Protein AF-A0A1Y1YKI0-F1 (afdb_monomer)

Secondary structure (DSSP, 8-state):
----------------EEEE---SS-EEEES-TTT--EEEEE-TT-EEEEEEE-----TTS---EEEETTTTEEEEGGGGT-EEETTEEE-

Structure (mmCIF, N/CA/C/O backbone):
data_AF-A0A1Y1YKI0-F1
#
_entry.id   AF-A0A1Y1YKI0-F1
#
loop_
_atom_site.group_PDB
_atom_site.id
_atom_site.type_symbol
_atom_site.label_atom_id
_atom_site.label_alt_id
_atom_site.label_comp_id
_atom_site.label_asym_id
_atom_site.label_entity_id
_atom_site.label_seq_id
_atom_site.pdbx_PDB_ins_code
_atom_site.Cartn_x
_atom_site.Cartn_y
_atom_site.Cartn_z
_atom_site.occupancy
_atom_site.B_iso_or_equiv
_atom_site.auth_seq_id
_atom_site.auth_comp_id
_atom_site.auth_asym_id
_atom_site.auth_atom_id
_atom_site.pdbx_PDB_model_num
ATOM 1 N N . MET A 1 1 ? 31.456 29.216 -26.343 1.00 39.06 1 MET A N 1
ATOM 2 C CA . MET A 1 1 ? 30.015 28.921 -26.490 1.00 39.06 1 MET A CA 1
ATOM 3 C C . MET A 1 1 ? 29.731 27.643 -25.707 1.00 39.06 1 MET A C 1
ATOM 5 O O . MET A 1 1 ? 30.115 26.575 -26.157 1.00 39.06 1 MET A O 1
ATOM 9 N N . ARG A 1 2 ? 29.244 27.749 -24.463 1.00 44.34 2 ARG A N 1
ATOM 10 C CA . ARG A 1 2 ? 29.005 26.585 -23.589 1.00 44.34 2 ARG A CA 1
ATOM 11 C C . ARG A 1 2 ? 27.551 26.151 -23.766 1.00 44.34 2 ARG A C 1
ATOM 13 O O . ARG A 1 2 ? 26.658 26.834 -23.278 1.00 44.34 2 ARG A O 1
ATOM 20 N N . LEU A 1 3 ? 27.330 25.067 -24.508 1.00 44.44 3 LEU A N 1
ATOM 21 C CA . LEU A 1 3 ? 26.025 24.413 -24.587 1.00 44.44 3 LEU A CA 1
ATOM 22 C C . LEU A 1 3 ? 25.767 23.717 -23.245 1.00 44.44 3 LEU A C 1
ATOM 24 O O . LEU A 1 3 ? 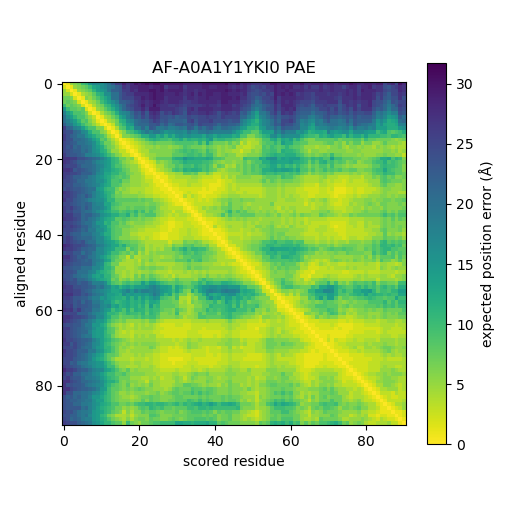26.379 22.695 -22.943 1.00 44.44 3 LEU A O 1
ATOM 28 N N . PHE A 1 4 ? 24.884 24.285 -22.429 1.00 46.53 4 PHE A N 1
ATOM 29 C CA . PHE A 1 4 ? 24.293 23.574 -21.301 1.00 46.53 4 PHE A CA 1
ATOM 30 C C . PHE A 1 4 ? 23.176 22.690 -21.854 1.00 46.53 4 PHE A C 1
ATOM 32 O O . PHE A 1 4 ? 22.094 23.174 -22.180 1.00 46.53 4 PHE A O 1
ATOM 39 N N . ILE A 1 5 ? 23.454 21.396 -22.002 1.00 53.94 5 ILE A N 1
ATOM 40 C CA . ILE A 1 5 ? 22.417 20.397 -22.249 1.00 53.94 5 ILE A CA 1
ATOM 41 C C . ILE A 1 5 ? 21.646 20.273 -20.936 1.00 53.94 5 ILE A C 1
ATOM 43 O O . ILE A 1 5 ? 22.140 19.701 -19.965 1.00 53.94 5 ILE A O 1
ATOM 47 N N . ALA A 1 6 ? 20.460 20.876 -20.888 1.00 51.44 6 ALA A N 1
ATOM 48 C CA . ALA A 1 6 ? 19.501 20.631 -19.827 1.00 51.44 6 ALA A CA 1
ATOM 49 C C . ALA A 1 6 ? 19.114 19.148 -19.900 1.00 51.44 6 ALA A C 1
ATOM 51 O O . ALA A 1 6 ? 18.357 18.734 -20.776 1.00 51.44 6 ALA A O 1
ATOM 52 N N . LEU A 1 7 ? 19.693 18.341 -19.010 1.00 54.28 7 LEU A N 1
ATOM 53 C CA . LEU A 1 7 ? 19.213 16.999 -18.710 1.00 54.28 7 LEU A CA 1
ATOM 54 C C . LEU A 1 7 ? 17.777 17.153 -18.204 1.00 54.28 7 LEU A C 1
ATOM 56 O O . LEU A 1 7 ? 17.549 17.462 -17.037 1.00 54.28 7 LEU A O 1
ATOM 60 N N . LEU A 1 8 ? 16.815 17.006 -19.115 1.00 48.06 8 LEU A N 1
ATOM 61 C CA . LEU A 1 8 ? 15.414 16.779 -18.793 1.00 48.06 8 LEU A CA 1
ATOM 62 C C . LEU A 1 8 ? 15.376 15.526 -17.919 1.00 48.06 8 LEU A C 1
ATOM 64 O O . LEU A 1 8 ? 15.500 14.405 -18.412 1.00 48.06 8 LEU A O 1
ATOM 68 N N . SER A 1 9 ? 15.275 15.725 -16.609 1.00 46.50 9 SER A N 1
ATOM 69 C CA . SER A 1 9 ? 14.995 14.675 -15.646 1.00 46.50 9 SER A CA 1
ATOM 70 C C . SER A 1 9 ? 13.606 14.133 -15.956 1.00 46.50 9 SER A C 1
ATOM 72 O O . SER A 1 9 ? 1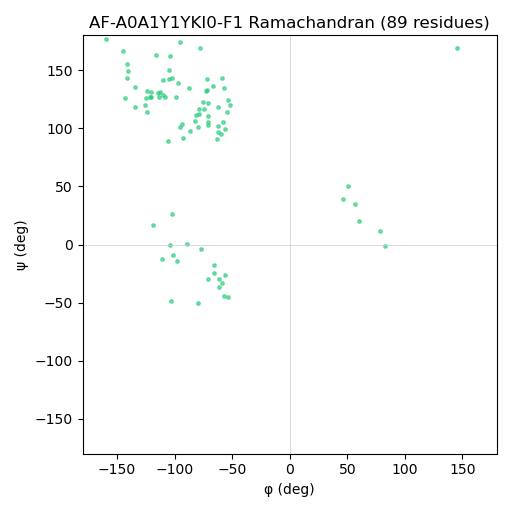2.596 14.652 -15.486 1.00 46.50 9 SER A O 1
ATOM 74 N N . VAL A 1 10 ? 13.553 13.105 -16.806 1.00 51.41 10 VAL A N 1
ATOM 75 C CA . VAL A 1 10 ? 12.354 12.294 -17.000 1.00 51.41 10 VAL A CA 1
ATOM 76 C C . VAL A 1 10 ? 11.971 11.799 -15.604 1.00 51.41 10 VAL A C 1
ATOM 78 O O . VAL A 1 10 ? 12.775 11.089 -14.991 1.00 51.41 10 VAL A O 1
ATOM 81 N N . PRO A 1 11 ? 10.823 12.218 -15.037 1.00 48.19 11 PRO A N 1
ATOM 82 C CA . PRO A 1 11 ? 10.389 11.666 -13.765 1.00 48.19 11 PRO A CA 1
ATOM 83 C C . PRO A 1 11 ? 10.293 10.151 -13.958 1.00 48.19 11 PRO A C 1
ATOM 85 O O . PRO A 1 11 ? 9.794 9.728 -15.007 1.00 48.19 11 PRO A O 1
ATOM 88 N N . PRO A 1 12 ? 10.805 9.333 -13.020 1.00 51.06 12 PRO A N 1
ATOM 89 C CA . PRO A 1 12 ? 10.734 7.888 -13.161 1.00 51.06 12 PRO A CA 1
ATOM 90 C C . PRO A 1 12 ? 9.277 7.533 -13.441 1.00 51.06 12 PRO A C 1
ATOM 92 O O . PRO A 1 12 ? 8.383 7.910 -12.678 1.00 51.06 12 PRO A O 1
ATOM 95 N N . LEU A 1 13 ? 9.026 6.901 -14.593 1.00 53.62 13 LEU A N 1
ATOM 96 C CA . LEU A 1 13 ? 7.717 6.343 -14.892 1.00 53.62 13 LEU A CA 1
ATOM 97 C C . LEU A 1 13 ? 7.433 5.362 -13.760 1.00 53.62 13 LEU A C 1
ATOM 99 O O . LEU A 1 13 ? 8.049 4.301 -13.701 1.00 53.62 13 LEU A O 1
ATOM 103 N N . ILE A 1 14 ? 6.541 5.739 -12.845 1.00 61.09 14 ILE A N 1
ATOM 104 C CA . ILE A 1 14 ? 6.051 4.851 -11.798 1.00 61.09 14 ILE A CA 1
ATOM 105 C C . ILE A 1 14 ? 5.349 3.706 -12.526 1.00 61.09 14 ILE A C 1
ATOM 107 O O . ILE A 1 14 ? 4.217 3.851 -13.000 1.00 61.09 14 ILE A O 1
ATOM 111 N N . SER A 1 15 ? 6.073 2.605 -12.705 1.00 66.75 15 SER A N 1
ATOM 112 C CA . SER A 1 15 ? 5.621 1.473 -13.496 1.00 66.75 15 SER A CA 1
ATOM 113 C C . SER A 1 15 ? 4.651 0.667 -12.649 1.00 66.75 15 SER A C 1
ATOM 115 O O . SER A 1 15 ? 4.999 0.167 -11.579 1.00 66.75 15 SER A O 1
ATOM 117 N N . ALA A 1 16 ? 3.404 0.590 -13.105 1.00 66.88 16 ALA A N 1
ATOM 118 C CA . ALA A 1 16 ? 2.409 -0.262 -12.480 1.00 66.88 16 ALA A CA 1
ATOM 119 C C . ALA A 1 16 ? 2.698 -1.715 -12.869 1.00 66.88 16 ALA A C 1
ATOM 121 O O . ALA A 1 16 ? 2.746 -2.028 -14.060 1.00 66.88 16 ALA A O 1
ATOM 122 N N . LYS A 1 17 ? 2.893 -2.590 -11.881 1.00 71.94 17 LYS A N 1
ATOM 123 C CA . LYS A 1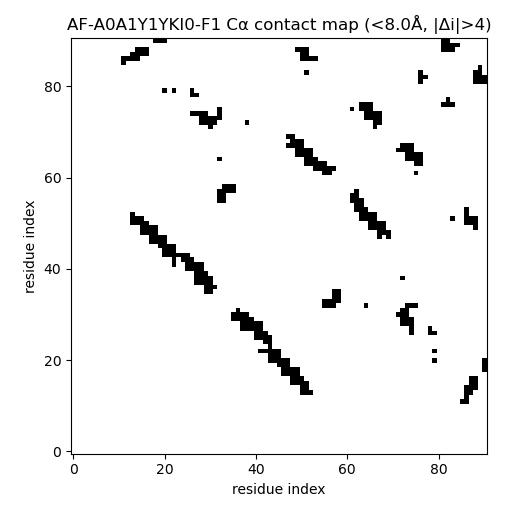 17 ? 3.101 -4.026 -12.101 1.00 71.94 17 LYS A CA 1
ATOM 124 C C . LYS A 1 17 ? 1.897 -4.775 -11.545 1.00 71.94 17 LYS A C 1
ATOM 126 O O . LYS A 1 17 ? 1.477 -4.532 -10.414 1.00 71.94 17 LYS A O 1
ATOM 131 N N . LEU A 1 18 ? 1.340 -5.686 -12.342 1.00 74.94 18 LEU A N 1
ATOM 132 C CA . LEU A 1 18 ? 0.354 -6.634 -11.838 1.00 74.94 18 LEU A CA 1
ATOM 133 C C . LEU A 1 18 ? 1.094 -7.678 -11.003 1.00 74.94 18 LEU A C 1
ATOM 135 O O . LEU A 1 18 ? 1.926 -8.415 -11.533 1.00 74.94 18 LEU A O 1
ATOM 139 N N . CYS A 1 19 ? 0.789 -7.729 -9.713 1.00 72.50 19 CYS A N 1
ATOM 140 C CA . CYS A 1 19 ? 1.343 -8.713 -8.800 1.00 72.50 19 CYS A CA 1
ATOM 141 C C . CYS A 1 19 ? 0.226 -9.639 -8.327 1.00 72.50 19 CYS A C 1
ATOM 143 O O . CYS A 1 19 ? -0.817 -9.189 -7.844 1.00 72.50 19 CYS A O 1
ATOM 145 N N . SER A 1 20 ? 0.448 -10.944 -8.488 1.00 70.06 20 SER A N 1
ATOM 146 C CA . SER A 1 20 ? -0.338 -11.948 -7.773 1.00 70.06 20 SER A CA 1
ATOM 147 C C . SER A 1 20 ? 0.268 -12.061 -6.389 1.00 70.06 20 SER A C 1
ATOM 149 O O . SER A 1 20 ? 1.420 -12.467 -6.256 1.00 70.06 20 SER A O 1
ATOM 151 N N . LEU A 1 21 ? -0.475 -11.609 -5.387 1.00 68.94 21 LEU A N 1
ATOM 152 C CA . LEU A 1 21 ? -0.019 -11.609 -4.010 1.00 68.94 21 LEU A CA 1
ATOM 153 C C . LEU A 1 21 ? -0.809 -12.640 -3.245 1.00 68.94 21 LEU A C 1
ATOM 155 O O . LEU A 1 21 ? -2.035 -12.613 -3.266 1.00 68.94 21 LEU A O 1
ATOM 159 N N . ASP A 1 22 ? -0.080 -13.504 -2.556 1.00 66.75 22 ASP A N 1
ATOM 160 C CA . ASP A 1 22 ? -0.648 -14.286 -1.480 1.00 66.75 22 ASP A CA 1
ATOM 161 C C . ASP A 1 22 ? -0.637 -13.382 -0.247 1.00 66.75 22 ASP A C 1
ATOM 163 O O . ASP A 1 22 ? 0.426 -13.028 0.270 1.00 66.75 22 ASP A O 1
ATOM 167 N N . ILE A 1 23 ? -1.810 -12.883 0.144 1.00 71.94 23 ILE A N 1
ATOM 168 C CA . ILE A 1 23 ? -1.958 -12.005 1.305 1.00 71.94 23 ILE A CA 1
ATOM 169 C C . ILE A 1 23 ? -2.293 -12.897 2.512 1.00 71.94 23 ILE A C 1
ATOM 171 O O . ILE A 1 23 ? -3.467 -13.142 2.793 1.00 71.94 23 ILE A O 1
ATOM 175 N N . PRO A 1 24 ? -1.300 -13.378 3.292 1.00 66.62 24 PRO A N 1
ATOM 176 C CA . PRO A 1 24 ? -1.537 -14.411 4.306 1.00 66.62 24 PRO A CA 1
ATOM 177 C C . PRO A 1 24 ? -2.438 -13.924 5.445 1.00 66.62 24 PRO A C 1
ATOM 179 O O . PRO A 1 24 ? -2.960 -14.714 6.230 1.00 66.62 24 PRO A O 1
ATOM 182 N N . ARG A 1 25 ? -2.578 -12.601 5.582 1.00 77.38 25 ARG A N 1
ATOM 183 C CA . ARG A 1 25 ? -3.413 -11.941 6.581 1.00 77.38 25 ARG A CA 1
ATOM 184 C C . ARG A 1 25 ? -4.083 -10.719 5.975 1.00 77.38 25 ARG A C 1
ATOM 186 O O . ARG A 1 25 ? -3.414 -10.022 5.219 1.00 77.38 25 ARG A O 1
ATOM 193 N N . PRO A 1 26 ? -5.336 -10.413 6.346 1.00 83.06 26 PRO A N 1
ATOM 194 C CA . PRO A 1 26 ? -6.051 -9.268 5.804 1.00 83.06 26 PRO A CA 1
ATOM 195 C C . PRO A 1 26 ? -5.255 -7.965 5.959 1.00 83.06 26 PRO A C 1
ATOM 197 O O . PRO A 1 26 ? -4.878 -7.612 7.077 1.00 83.06 26 PRO A O 1
ATOM 200 N N . GLN A 1 27 ? -5.010 -7.253 4.855 1.00 86.00 27 GLN A N 1
ATOM 201 C CA . GLN A 1 27 ? -4.197 -6.030 4.875 1.00 86.00 27 GLN A CA 1
ATOM 202 C C . GLN A 1 27 ? -5.042 -4.763 4.763 1.00 86.00 27 GLN A C 1
ATOM 204 O O . GLN A 1 27 ? -6.033 -4.750 4.022 1.00 86.00 27 GLN A O 1
ATOM 209 N N . PRO A 1 28 ? -4.669 -3.687 5.478 1.00 87.06 28 PRO A N 1
ATOM 210 C CA . PRO A 1 28 ? -5.352 -2.409 5.367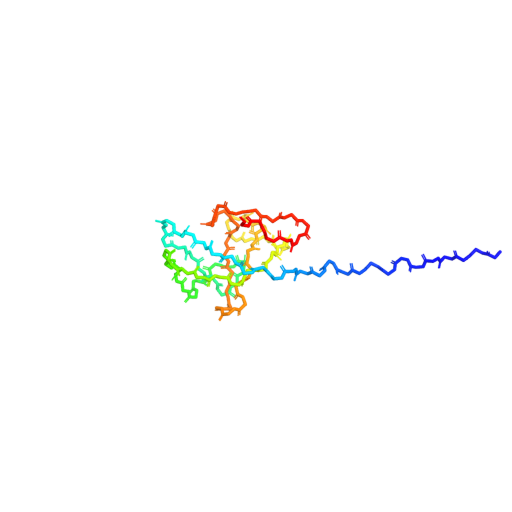 1.00 87.06 28 PRO A CA 1
ATOM 211 C C . PRO A 1 28 ? -5.130 -1.802 3.980 1.00 87.06 28 PRO A C 1
ATOM 213 O O . PRO A 1 28 ? -4.017 -1.813 3.457 1.00 87.06 28 PRO A O 1
ATOM 216 N N . CYS A 1 29 ? -6.196 -1.264 3.393 1.00 88.88 29 CYS A N 1
ATOM 217 C CA . CYS A 1 29 ? -6.103 -0.391 2.236 1.00 88.88 29 CYS A CA 1
ATOM 218 C C . CYS A 1 29 ? -6.790 0.927 2.566 1.00 88.88 29 CYS A C 1
ATOM 220 O O . CYS A 1 29 ? -8.008 0.962 2.763 1.00 88.88 29 CYS A O 1
ATOM 222 N N . ASP A 1 30 ? -6.008 1.994 2.621 1.00 91.06 30 ASP A N 1
ATOM 223 C CA . ASP A 1 30 ? -6.384 3.282 3.192 1.00 91.06 30 ASP A CA 1
ATOM 224 C C . ASP A 1 30 ? -6.677 4.318 2.098 1.00 91.06 30 ASP A C 1
ATOM 226 O O . ASP A 1 30 ? -6.143 4.260 0.993 1.00 91.06 30 ASP A O 1
ATOM 230 N N . ILE A 1 31 ? -7.568 5.267 2.367 1.00 89.75 31 ILE A N 1
ATOM 231 C CA . ILE A 1 31 ? -7.966 6.322 1.426 1.00 89.75 31 ILE A CA 1
ATOM 232 C C . ILE A 1 31 ? -6.764 7.194 1.058 1.00 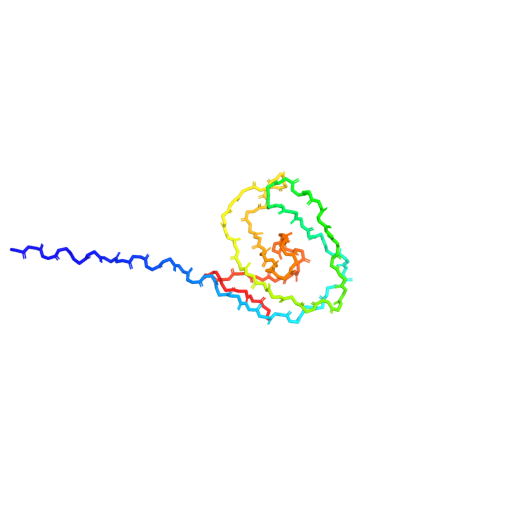89.75 31 ILE A C 1
ATOM 234 O O . ILE A 1 31 ? -6.623 7.584 -0.104 1.00 89.75 31 ILE A O 1
ATOM 238 N N . ASP A 1 32 ? -5.877 7.444 2.018 1.00 86.94 32 ASP A N 1
ATOM 239 C CA . ASP A 1 32 ? -4.666 8.229 1.841 1.00 86.94 32 ASP A CA 1
ATOM 240 C C . ASP A 1 32 ? -3.478 7.649 2.628 1.00 86.94 32 ASP A C 1
ATOM 242 O O . ASP A 1 32 ? -3.644 6.961 3.636 1.00 86.94 32 ASP A O 1
ATOM 246 N N . GLN A 1 33 ? -2.265 7.945 2.155 1.00 81.12 33 GLN A N 1
ATOM 247 C CA . GLN A 1 33 ? -1.010 7.457 2.739 1.00 81.12 33 GLN A CA 1
ATOM 248 C C . GLN A 1 33 ? -0.574 8.193 4.020 1.00 81.12 33 GLN A C 1
ATOM 250 O O . GLN A 1 33 ? 0.462 7.852 4.587 1.00 81.12 33 GLN A O 1
ATOM 255 N N . TRP A 1 34 ? -1.288 9.236 4.459 1.00 82.88 34 TRP A N 1
ATOM 256 C CA . TRP A 1 34 ? -0.886 10.078 5.591 1.00 82.88 34 TRP A CA 1
ATOM 257 C C . TRP A 1 34 ? -1.677 9.766 6.862 1.00 82.88 34 TRP A C 1
ATOM 259 O O . TRP A 1 34 ? -1.066 9.570 7.914 1.00 82.88 34 TRP A O 1
ATOM 269 N N . HIS A 1 35 ? -3.004 9.683 6.765 1.00 82.31 35 HIS A N 1
ATOM 270 C CA . HIS A 1 35 ? -3.927 9.589 7.900 1.00 82.31 35 HIS A CA 1
ATOM 271 C C . HIS A 1 35 ? -4.439 8.170 8.169 1.00 82.31 35 HIS A C 1
ATOM 273 O O . HIS A 1 35 ? -5.055 7.953 9.210 1.00 82.31 35 HIS A O 1
ATOM 279 N N . GLN A 1 36 ? -4.162 7.208 7.277 1.00 79.62 36 GLN A N 1
ATOM 280 C CA . GLN A 1 36 ? -4.547 5.795 7.433 1.00 79.62 36 GLN A CA 1
ATOM 281 C C . GLN A 1 36 ? -6.057 5.584 7.635 1.00 79.62 36 GLN A C 1
ATOM 283 O O . GLN A 1 36 ? -6.500 4.696 8.368 1.00 79.62 36 GLN A O 1
ATOM 288 N N . GLU A 1 37 ? -6.879 6.406 6.980 1.00 88.25 37 GLU A N 1
ATOM 289 C CA . GLU A 1 37 ? -8.323 6.204 6.981 1.00 88.25 37 GLU A CA 1
ATOM 290 C C . GLU A 1 37 ? -8.666 4.973 6.133 1.00 88.25 37 GLU A C 1
ATOM 292 O O . GLU A 1 37 ? -8.514 4.983 4.913 1.00 88.25 37 GLU A O 1
ATOM 297 N N . ARG A 1 38 ? -9.124 3.889 6.764 1.00 89.56 38 ARG A N 1
ATOM 298 C CA . ARG A 1 38 ? -9.373 2.609 6.085 1.00 89.56 38 ARG A CA 1
ATOM 299 C C . ARG A 1 38 ? -10.458 2.749 5.010 1.00 89.56 38 ARG A C 1
ATOM 301 O O . ARG A 1 38 ? -11.624 2.961 5.328 1.00 89.56 38 ARG A O 1
ATOM 308 N N . ARG A 1 39 ? -10.114 2.498 3.742 1.00 89.94 39 ARG A N 1
ATOM 309 C CA . ARG A 1 39 ? -11.096 2.315 2.657 1.00 89.94 39 ARG A CA 1
ATOM 310 C C . ARG A 1 39 ? -11.679 0.908 2.677 1.00 89.94 39 ARG A C 1
ATOM 312 O O . ARG A 1 39 ? -12.884 0.719 2.544 1.00 89.94 39 ARG A O 1
ATOM 319 N N . THR A 1 40 ? -10.811 -0.097 2.736 1.00 89.50 40 THR A N 1
ATOM 320 C CA . THR A 1 40 ? -11.201 -1.509 2.685 1.00 89.50 40 THR A CA 1
ATOM 321 C C . THR A 1 40 ? -10.101 -2.397 3.261 1.00 89.50 40 THR A C 1
ATOM 323 O O . THR A 1 40 ? -9.037 -1.918 3.648 1.00 89.50 40 THR A O 1
ATOM 326 N N . THR A 1 41 ? -10.361 -3.699 3.330 1.00 89.06 41 THR A 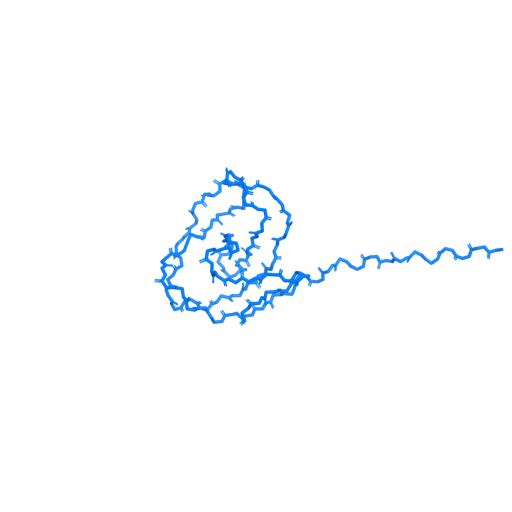N 1
ATOM 327 C CA . THR A 1 41 ? -9.374 -4.701 3.729 1.00 89.06 41 THR A CA 1
ATOM 328 C C . THR A 1 41 ? -9.196 -5.696 2.587 1.00 89.06 41 THR A C 1
ATOM 330 O O . THR A 1 41 ? -10.177 -6.175 2.020 1.00 89.06 41 THR A O 1
ATOM 333 N N . LEU A 1 42 ? -7.947 -5.970 2.220 1.00 86.25 42 LEU A N 1
ATOM 334 C CA . LEU A 1 42 ? -7.601 -6.894 1.141 1.00 86.25 42 LEU A CA 1
ATOM 335 C C . LEU A 1 42 ? -7.507 -8.315 1.693 1.00 86.25 42 LEU A C 1
ATOM 337 O O . LEU A 1 42 ? -6.928 -8.518 2.759 1.00 86.25 42 LEU A O 1
ATOM 341 N N . GLY A 1 43 ? -8.095 -9.272 0.977 1.00 81.81 43 GLY A N 1
ATOM 342 C CA . GLY A 1 43 ? -8.060 -10.696 1.310 1.00 81.81 43 GLY A CA 1
ATOM 343 C C . GLY A 1 43 ? -6.942 -11.462 0.585 1.00 81.81 43 GLY A C 1
ATOM 344 O O . GLY A 1 43 ? -6.289 -10.881 -0.281 1.00 81.81 43 GLY A O 1
ATO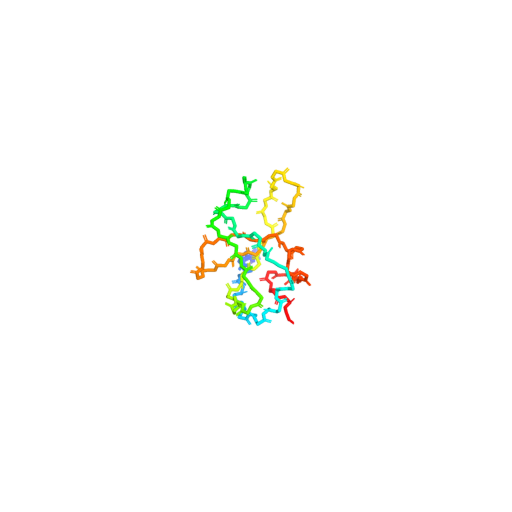M 345 N N . PRO A 1 44 ? -6.761 -12.754 0.921 1.00 73.62 44 PRO A N 1
ATOM 346 C CA . PRO A 1 44 ? -5.644 -13.599 0.480 1.00 73.62 44 PRO A CA 1
ATOM 347 C C . PRO A 1 44 ? -5.496 -13.757 -1.034 1.00 73.62 44 PRO A C 1
ATOM 349 O O . PRO A 1 44 ? -4.373 -13.782 -1.514 1.00 73.62 44 PRO A O 1
ATOM 352 N N . ASP A 1 45 ? -6.598 -13.752 -1.786 1.00 70.12 45 ASP A N 1
ATOM 353 C CA . ASP A 1 45 ? -6.592 -14.028 -3.233 1.00 70.12 45 ASP A CA 1
ATOM 354 C C . ASP A 1 45 ? -6.703 -12.763 -4.103 1.00 70.12 45 ASP A C 1
ATOM 356 O O . ASP A 1 45 ? -7.242 -12.778 -5.215 1.00 70.12 45 ASP A O 1
ATOM 360 N N . ALA A 1 46 ? -6.270 -11.612 -3.589 1.00 70.25 46 ALA A N 1
ATOM 361 C CA . ALA A 1 46 ? -6.380 -10.365 -4.329 1.00 70.25 46 ALA A CA 1
ATOM 362 C C . ALA A 1 46 ? -5.273 -10.253 -5.395 1.00 70.25 46 ALA A C 1
ATOM 364 O O . ALA A 1 46 ? -4.106 -10.036 -5.080 1.00 70.25 46 ALA A O 1
ATOM 365 N N . ALA A 1 47 ? -5.646 -10.297 -6.676 1.00 71.69 47 ALA A N 1
ATOM 366 C CA . ALA A 1 47 ? -4.785 -9.795 -7.745 1.00 71.69 47 ALA A CA 1
ATOM 367 C C . ALA A 1 47 ? -4.746 -8.261 -7.670 1.00 71.69 47 ALA A C 1
ATOM 369 O O . ALA A 1 47 ? -5.796 -7.610 -7.729 1.00 71.69 47 ALA A O 1
ATOM 370 N N . LEU A 1 48 ? -3.553 -7.684 -7.507 1.00 76.62 48 LEU A N 1
ATOM 371 C CA . LEU A 1 48 ? -3.388 -6.251 -7.274 1.00 76.62 48 LEU A CA 1
ATOM 372 C C . LEU A 1 48 ? -2.530 -5.608 -8.365 1.00 76.62 48 LEU A C 1
ATOM 374 O O . LEU A 1 48 ? -1.398 -6.019 -8.620 1.00 76.62 48 LEU A O 1
ATOM 378 N N . ASN A 1 49 ? -3.058 -4.551 -8.979 1.00 78.56 49 ASN A N 1
ATOM 379 C CA . ASN A 1 49 ? -2.285 -3.657 -9.832 1.00 78.56 49 ASN A CA 1
ATOM 380 C C . ASN A 1 49 ? -1.637 -2.567 -8.968 1.00 78.56 49 ASN A C 1
ATOM 382 O O . ASN A 1 49 ? -2.290 -1.588 -8.582 1.00 78.56 49 ASN A O 1
ATOM 386 N N . ILE A 1 50 ? -0.369 -2.778 -8.617 1.00 81.94 50 ILE A N 1
ATOM 387 C CA . ILE A 1 50 ? 0.356 -1.962 -7.639 1.00 81.94 50 ILE A CA 1
ATOM 388 C C . ILE A 1 50 ? 1.301 -0.978 -8.323 1.00 81.94 50 ILE A C 1
ATOM 390 O O . ILE A 1 50 ? 1.943 -1.279 -9.330 1.00 81.94 50 ILE A O 1
ATOM 394 N N . ARG A 1 51 ? 1.412 0.212 -7.735 1.00 85.25 51 ARG A N 1
ATOM 395 C CA . ARG A 1 51 ? 2.387 1.246 -8.096 1.00 85.25 51 ARG A CA 1
ATOM 396 C C . ARG A 1 51 ? 3.198 1.620 -6.869 1.00 85.25 51 ARG A C 1
ATOM 398 O O . ARG A 1 51 ? 2.615 1.876 -5.820 1.00 85.25 51 ARG A O 1
ATOM 405 N N . CYS A 1 52 ? 4.516 1.676 -7.006 1.00 82.69 52 CYS A N 1
ATOM 406 C CA . CYS A 1 52 ? 5.385 2.132 -5.929 1.00 82.69 52 CYS A CA 1
ATOM 407 C C . CYS A 1 52 ? 5.264 3.635 -5.709 1.00 82.69 52 CYS A C 1
ATOM 409 O O . CYS A 1 52 ? 5.178 4.410 -6.662 1.00 82.69 52 CYS A O 1
ATOM 411 N N . TRP A 1 53 ? 5.315 4.042 -4.448 1.00 78.44 53 TRP A N 1
ATOM 412 C CA . TRP A 1 53 ? 5.338 5.441 -4.061 1.00 78.44 53 TRP A CA 1
ATOM 413 C C . TRP A 1 53 ? 6.253 5.640 -2.856 1.00 78.44 53 TRP A C 1
ATOM 415 O O . TRP A 1 53 ? 6.106 4.981 -1.827 1.00 78.44 53 TRP A O 1
ATOM 425 N N . ASP A 1 54 ? 7.207 6.556 -2.984 1.00 68.50 54 ASP A N 1
ATOM 426 C CA . ASP A 1 54 ? 8.310 6.748 -2.036 1.00 68.50 54 ASP A CA 1
ATOM 427 C C . ASP A 1 54 ? 8.327 8.144 -1.390 1.00 68.50 54 ASP A C 1
ATOM 429 O O . ASP A 1 54 ? 9.328 8.565 -0.811 1.00 68.50 54 ASP A O 1
ATOM 433 N N . ARG A 1 55 ? 7.213 8.885 -1.461 1.00 67.31 55 ARG A N 1
ATOM 434 C CA . ARG A 1 55 ? 7.112 10.239 -0.897 1.00 67.31 55 ARG A CA 1
ATOM 435 C C . ARG A 1 55 ? 5.941 10.382 0.068 1.00 67.31 55 ARG A C 1
ATOM 437 O O . ARG A 1 55 ? 4.781 10.256 -0.319 1.00 67.31 55 ARG A O 1
ATOM 444 N N . GLY A 1 56 ? 6.261 10.728 1.312 1.00 60.38 56 GLY A N 1
ATOM 445 C CA . GLY A 1 56 ? 5.307 11.039 2.379 1.00 60.38 56 GLY A CA 1
ATOM 446 C C . GLY A 1 56 ? 5.814 10.569 3.742 1.00 60.38 56 GLY A C 1
ATOM 447 O O . GLY A 1 56 ? 6.804 9.852 3.818 1.00 60.38 56 GLY A O 1
ATOM 448 N N . ARG A 1 57 ? 5.149 10.980 4.824 1.00 61.47 57 ARG A N 1
ATOM 449 C CA . ARG A 1 57 ? 5.296 10.391 6.162 1.00 61.47 57 ARG A CA 1
ATOM 450 C C . ARG A 1 57 ? 3.892 10.201 6.720 1.00 61.47 57 ARG A C 1
ATOM 452 O O . ARG A 1 57 ? 3.169 11.181 6.863 1.00 61.47 57 ARG A O 1
ATOM 459 N N . SER A 1 58 ? 3.521 8.962 7.004 1.00 75.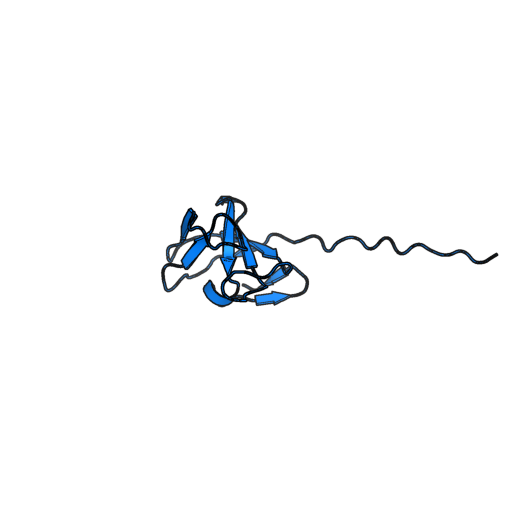50 58 SER A N 1
ATOM 460 C CA . SER A 1 58 ? 2.255 8.640 7.665 1.00 75.50 58 SER A CA 1
ATOM 461 C C . SER A 1 58 ? 2.298 8.899 9.167 1.00 75.50 58 SER A C 1
ATOM 463 O O . SER A 1 58 ? 3.373 9.080 9.747 1.00 75.50 58 SER A O 1
ATOM 465 N N . VAL A 1 59 ? 1.133 8.843 9.817 1.00 76.75 59 VAL A N 1
ATOM 466 C CA . VAL A 1 59 ? 1.019 8.852 11.285 1.00 76.75 59 VAL A CA 1
ATOM 467 C C . VAL A 1 59 ? 1.821 7.735 11.971 1.00 76.75 59 VAL A C 1
ATOM 469 O O . VAL A 1 59 ? 2.268 7.926 13.098 1.00 76.75 59 VAL A O 1
ATOM 472 N N . THR A 1 60 ? 2.087 6.605 11.300 1.00 75.50 60 THR A N 1
ATOM 473 C CA . THR A 1 60 ? 2.933 5.516 11.834 1.00 75.50 60 THR A CA 1
ATOM 474 C C . THR A 1 60 ? 4.418 5.681 11.514 1.00 75.50 60 THR A C 1
ATOM 476 O O . THR A 1 60 ? 5.222 4.829 11.881 1.00 75.50 60 THR A O 1
ATOM 479 N N . GLY A 1 61 ? 4.805 6.756 10.823 1.00 78.38 61 GLY A N 1
ATOM 480 C CA . GLY A 1 61 ? 6.186 7.001 10.409 1.00 78.38 61 GLY A CA 1
ATOM 481 C C . GLY A 1 61 ? 6.605 6.281 9.125 1.00 78.38 61 GLY A C 1
ATOM 482 O O . GLY A 1 61 ? 7.726 6.499 8.672 1.00 78.38 61 GLY A O 1
ATOM 483 N N . GLU A 1 62 ? 5.721 5.491 8.505 1.00 77.38 62 GLU A N 1
ATOM 484 C CA . GLU A 1 62 ? 6.012 4.825 7.232 1.00 77.38 62 GLU A CA 1
ATOM 485 C C . GLU A 1 62 ? 6.018 5.834 6.081 1.00 77.38 62 GLU A C 1
ATOM 487 O O . GLU A 1 62 ? 5.086 6.641 5.944 1.00 77.38 62 GLU A O 1
ATOM 492 N N . THR A 1 63 ? 7.058 5.773 5.250 1.00 77.62 63 THR A N 1
ATOM 493 C CA . THR A 1 63 ? 7.281 6.694 4.128 1.00 77.62 63 THR A CA 1
ATOM 494 C C . THR A 1 63 ? 7.114 6.034 2.762 1.00 77.62 63 THR A C 1
ATOM 496 O O . THR A 1 63 ? 7.016 6.742 1.759 1.00 77.62 63 THR A O 1
ATOM 499 N N . ARG A 1 64 ? 7.041 4.697 2.709 1.00 83.12 64 ARG A N 1
ATOM 500 C CA . ARG A 1 64 ? 6.925 3.906 1.481 1.00 83.12 64 ARG A CA 1
ATOM 501 C C . ARG A 1 64 ? 5.593 3.174 1.414 1.00 83.12 64 ARG A C 1
ATOM 503 O O . ARG A 1 64 ? 5.186 2.463 2.334 1.00 83.12 64 ARG A O 1
ATOM 510 N N . TRP A 1 65 ? 4.934 3.326 0.276 1.00 85.31 65 TRP A N 1
ATOM 5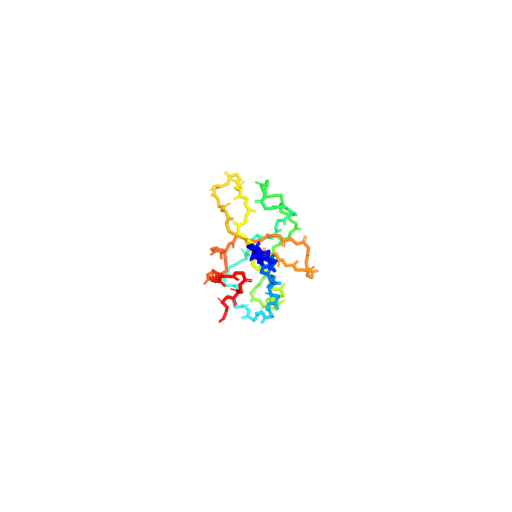11 C CA . TRP A 1 65 ? 3.561 2.894 0.077 1.00 85.31 65 TRP A CA 1
ATOM 512 C C . TRP A 1 65 ? 3.381 2.299 -1.313 1.00 85.31 65 TRP A C 1
ATOM 514 O O . TRP A 1 65 ? 4.019 2.727 -2.275 1.00 85.31 65 TRP A O 1
ATOM 524 N N . PHE A 1 66 ? 2.460 1.349 -1.432 1.00 87.00 66 PHE A N 1
ATOM 525 C CA . PHE A 1 66 ? 1.892 0.989 -2.722 1.00 87.00 66 PHE A CA 1
ATOM 526 C C . PHE A 1 66 ? 0.568 1.715 -2.923 1.00 87.00 66 PHE A C 1
ATOM 528 O O . PHE A 1 66 ? -0.261 1.787 -2.015 1.00 87.00 66 PHE A O 1
ATOM 535 N N . TYR A 1 67 ? 0.349 2.200 -4.140 1.00 87.06 67 TYR A N 1
ATOM 536 C CA . TYR A 1 67 ? -0.958 2.645 -4.594 1.00 87.06 67 TYR A CA 1
ATOM 537 C C . TYR A 1 67 ? -1.628 1.549 -5.416 1.00 87.06 67 TYR A C 1
ATOM 539 O O . TYR A 1 67 ? -1.062 1.066 -6.401 1.00 87.06 67 TYR A O 1
ATOM 547 N N . LEU A 1 68 ? -2.851 1.188 -5.035 1.00 86.38 68 LEU A N 1
ATOM 548 C CA . LEU A 1 68 ? -3.693 0.246 -5.763 1.00 86.38 68 LEU A CA 1
ATOM 549 C C . LEU A 1 68 ? -4.627 1.016 -6.684 1.00 86.38 68 LEU A C 1
ATOM 551 O O . LEU A 1 68 ? -5.652 1.532 -6.236 1.00 86.38 68 LEU A O 1
ATOM 555 N N . GLY A 1 69 ? -4.297 1.077 -7.974 1.00 81.94 69 GLY A N 1
ATOM 556 C CA . GLY A 1 69 ? -5.069 1.859 -8.948 1.00 81.94 69 GLY A CA 1
ATOM 557 C C . GLY A 1 69 ? -6.544 1.452 -9.004 1.00 81.94 69 GLY A C 1
ATOM 558 O O . GLY A 1 69 ? -7.432 2.303 -8.949 1.00 81.94 69 GLY A O 1
ATOM 559 N N . ASP A 1 70 ? -6.800 0.146 -9.020 1.00 81.38 70 ASP A N 1
ATOM 560 C CA . ASP A 1 70 ? -8.144 -0.417 -9.200 1.00 81.38 70 ASP A CA 1
ATOM 561 C C . ASP A 1 70 ? -9.033 -0.195 -7.967 1.00 81.38 70 ASP A C 1
ATOM 563 O O . ASP A 1 70 ? -10.251 -0.050 -8.066 1.00 81.38 70 ASP A O 1
ATOM 567 N N . ARG A 1 71 ? -8.413 -0.140 -6.784 1.00 83.31 71 ARG A N 1
ATOM 568 C CA . ARG A 1 71 ? -9.095 0.016 -5.488 1.00 83.31 71 ARG A CA 1
ATOM 569 C C . ARG A 1 71 ? -9.090 1.467 -5.001 1.00 83.31 71 ARG A C 1
ATOM 571 O O . ARG A 1 71 ? -9.858 1.813 -4.101 1.00 83.31 71 ARG A O 1
ATOM 578 N N . ARG A 1 72 ? -8.249 2.308 -5.614 1.00 86.75 72 ARG A N 1
ATOM 579 C CA . ARG A 1 72 ? -7.990 3.708 -5.258 1.00 86.75 72 ARG A CA 1
ATOM 580 C C . ARG A 1 72 ? -7.668 3.869 -3.773 1.00 86.75 72 ARG A C 1
ATOM 582 O O . ARG A 1 72 ? -8.292 4.676 -3.087 1.00 86.75 72 ARG A O 1
ATOM 589 N N . CYS A 1 73 ? -6.732 3.064 -3.285 1.00 89.50 73 CYS A N 1
ATOM 590 C CA . CYS A 1 73 ? -6.259 3.123 -1.907 1.00 89.50 73 CYS A CA 1
ATOM 591 C C . CYS A 1 73 ? -4.769 2.810 -1.795 1.00 89.50 73 CYS A C 1
ATOM 593 O O . CYS A 1 73 ? -4.137 2.341 -2.745 1.00 89.50 73 CYS A O 1
ATOM 595 N N . TRP A 1 74 ? -4.233 3.112 -0.622 1.00 89.31 74 TRP A N 1
ATOM 596 C CA . TRP A 1 74 ? -2.836 3.031 -0.253 1.00 89.31 74 TRP A CA 1
ATOM 597 C C . TRP A 1 74 ? -2.623 1.898 0.733 1.00 89.31 74 TRP A C 1
ATOM 599 O O . TRP A 1 74 ? -3.443 1.672 1.618 1.00 89.31 74 TRP A O 1
ATOM 609 N N . ILE A 1 75 ? -1.515 1.191 0.589 1.00 87.44 75 ILE A N 1
ATOM 610 C CA . ILE A 1 75 ? -1.135 0.111 1.493 1.00 87.44 75 ILE A CA 1
ATOM 611 C C . ILE A 1 75 ? 0.348 0.266 1.856 1.00 87.44 75 ILE A C 1
ATOM 613 O O . ILE A 1 75 ? 1.153 0.555 0.963 1.00 87.44 75 ILE A O 1
ATOM 617 N N . PRO A 1 76 ? 0.735 0.124 3.138 1.00 84.56 76 PRO A N 1
ATOM 618 C CA . PRO A 1 76 ? 2.137 0.210 3.536 1.00 84.56 76 PRO A CA 1
ATOM 619 C C . PRO A 1 76 ? 2.967 -0.849 2.811 1.00 84.56 76 PRO A C 1
ATOM 621 O O . PRO A 1 76 ? 2.505 -1.979 2.650 1.00 84.56 76 PRO A O 1
ATOM 624 N N . LEU A 1 77 ? 4.209 -0.535 2.430 1.00 82.44 77 LEU A N 1
ATOM 625 C CA . LEU A 1 77 ? 5.066 -1.502 1.725 1.00 82.44 77 LEU A CA 1
ATOM 626 C C . LEU A 1 77 ? 5.188 -2.841 2.484 1.00 82.44 77 LEU A C 1
ATOM 628 O O . LEU A 1 77 ? 5.034 -3.922 1.918 1.00 82.44 77 LEU A O 1
ATOM 632 N N . GLN A 1 78 ? 5.402 -2.751 3.801 1.00 78.00 78 GLN A N 1
ATOM 633 C CA . GLN A 1 78 ? 5.620 -3.899 4.690 1.00 78.00 78 GLN A CA 1
ATOM 634 C C . GLN A 1 78 ? 4.395 -4.805 4.827 1.00 78.00 78 GLN A C 1
ATOM 636 O O . GLN A 1 78 ? 4.545 -5.981 5.149 1.00 78.00 78 GLN A O 1
ATOM 641 N N . ALA A 1 79 ? 3.193 -4.273 4.589 1.00 77.62 79 ALA A N 1
ATOM 642 C CA . ALA A 1 79 ? 1.944 -5.015 4.727 1.00 77.62 79 ALA A CA 1
ATOM 643 C C . ALA A 1 79 ? 1.890 -6.214 3.769 1.00 77.62 79 ALA A C 1
ATOM 645 O O . ALA A 1 79 ? 1.283 -7.236 4.074 1.00 77.62 79 ALA A O 1
ATOM 646 N N . LEU A 1 80 ? 2.554 -6.104 2.619 1.00 76.94 80 LEU A N 1
ATOM 647 C CA . LEU A 1 80 ? 2.534 -7.128 1.582 1.00 76.94 80 LEU A CA 1
ATOM 648 C C . LEU A 1 80 ? 3.819 -7.963 1.526 1.00 76.94 80 LEU A C 1
ATOM 650 O O . LEU A 1 80 ? 3.915 -8.848 0.685 1.00 76.94 80 LEU A O 1
ATOM 654 N N . GLY A 1 81 ? 4.811 -7.683 2.383 1.00 75.44 81 GLY A N 1
ATOM 655 C CA . GLY A 1 81 ? 6.118 -8.350 2.324 1.00 75.44 81 GLY A CA 1
ATOM 656 C C . GLY A 1 81 ? 6.863 -8.140 0.999 1.00 75.44 81 GLY A C 1
ATOM 657 O O . GLY A 1 81 ? 7.736 -8.930 0.661 1.00 75.44 81 GLY A O 1
ATOM 658 N N . MET A 1 82 ? 6.498 -7.100 0.248 1.00 78.38 82 MET A N 1
ATOM 659 C CA . MET A 1 82 ? 7.097 -6.747 -1.036 1.00 78.38 82 MET A CA 1
ATOM 660 C C . MET A 1 82 ? 8.038 -5.558 -0.896 1.00 78.38 82 MET A C 1
ATOM 662 O O . MET A 1 82 ? 7.931 -4.755 0.035 1.00 78.38 82 MET A O 1
ATOM 666 N N . GLU A 1 83 ? 8.892 -5.393 -1.901 1.00 80.19 83 GLU A N 1
ATOM 667 C CA . GLU A 1 83 ? 9.802 -4.260 -1.999 1.00 80.19 83 GLU A CA 1
ATOM 668 C C . GLU A 1 83 ? 9.509 -3.390 -3.224 1.00 80.19 83 GLU A C 1
ATOM 670 O O . GLU A 1 83 ? 8.812 -3.779 -4.162 1.00 80.19 83 GLU A O 1
ATOM 675 N N . CYS A 1 84 ? 10.043 -2.175 -3.189 1.00 77.50 84 CYS A N 1
ATOM 676 C CA . CYS A 1 84 ? 10.049 -1.243 -4.303 1.00 77.50 84 CYS A CA 1
ATOM 677 C C . CYS A 1 84 ? 11.491 -0.839 -4.557 1.00 77.50 84 CYS A C 1
ATOM 679 O O . CYS A 1 84 ? 12.129 -0.319 -3.639 1.00 77.50 84 CYS A O 1
ATOM 681 N N . ASP A 1 85 ? 11.959 -1.005 -5.790 1.00 76.75 85 ASP A N 1
ATOM 682 C CA . ASP A 1 85 ? 13.251 -0.485 -6.227 1.00 76.75 85 ASP A CA 1
ATOM 683 C C . ASP A 1 85 ? 13.048 0.461 -7.409 1.00 76.75 85 ASP A C 1
ATOM 685 O O . ASP A 1 85 ? 12.358 0.140 -8.374 1.00 76.75 85 ASP A O 1
ATOM 689 N N . VAL A 1 86 ? 13.578 1.679 -7.294 1.00 74.50 86 VAL A N 1
ATOM 690 C CA . VAL A 1 86 ? 13.464 2.748 -8.309 1.00 74.50 86 VAL A CA 1
ATOM 691 C C . VAL A 1 86 ? 12.029 2.935 -8.860 1.00 74.50 86 VAL A C 1
ATOM 693 O O . VAL A 1 86 ? 11.813 3.168 -10.047 1.00 74.50 86 VAL A O 1
ATOM 696 N N . GLY A 1 87 ? 11.010 2.828 -7.998 1.00 69.62 87 GLY A N 1
ATOM 697 C CA . GLY A 1 87 ? 9.603 2.991 -8.394 1.00 69.62 87 GLY A CA 1
ATOM 698 C C . GLY A 1 87 ? 8.976 1.774 -9.090 1.00 69.62 87 GLY A C 1
ATOM 699 O O . GLY A 1 87 ? 7.865 1.884 -9.617 1.00 69.62 87 GLY A O 1
ATOM 700 N N . VAL A 1 88 ? 9.651 0.624 -9.069 1.00 77.12 88 VAL A N 1
ATOM 701 C CA . VAL A 1 88 ? 9.174 -0.649 -9.617 1.00 77.12 88 VAL A CA 1
ATOM 702 C C . VAL A 1 88 ? 8.830 -1.615 -8.477 1.00 77.12 88 VAL A C 1
ATOM 704 O O . VAL A 1 88 ? 9.666 -1.842 -7.602 1.00 77.12 88 VAL A O 1
ATOM 707 N N . PRO A 1 89 ? 7.615 -2.193 -8.459 1.00 77.06 89 PRO A N 1
ATOM 708 C CA . PRO A 1 89 ? 7.244 -3.191 -7.462 1.00 77.06 89 PRO A CA 1
ATOM 709 C C . PRO A 1 89 ? 7.943 -4.539 -7.688 1.00 77.06 89 PRO A C 1
ATOM 711 O O . PRO A 1 89 ? 7.917 -5.087 -8.796 1.00 77.06 89 PRO A O 1
ATOM 714 N N . HIS A 1 90 ? 8.491 -5.110 -6.616 1.00 77.62 90 HIS A N 1
ATOM 715 C CA . HIS A 1 90 ? 9.074 -6.449 -6.573 1.00 77.62 90 HIS A CA 1
ATOM 716 C C . HIS A 1 90 ? 8.137 -7.405 -5.834 1.00 77.62 90 HIS A C 1
ATOM 718 O O . HIS A 1 90 ? 8.198 -7.575 -4.617 1.00 77.62 90 HIS A O 1
ATOM 724 N N . CYS A 1 91 ? 7.253 -7.987 -6.639 1.00 75.38 91 CYS A N 1
ATOM 725 C CA . CYS A 1 91 ? 6.770 -9.352 -6.514 1.00 75.38 91 CYS A CA 1
ATOM 726 C C . CYS A 1 91 ? 7.633 -10.241 -7.434 1.00 75.38 91 CYS A C 1
ATOM 728 O O . CYS A 1 91 ? 7.892 -11.393 -7.055 1.00 75.38 91 CYS A O 1
#

pLDDT: mean 74.48, std 12.77, range [39.06, 91.06]

Mean predicted aligned error: 9.83 Å

Radius of gyration: 15.72 Å; Cα contacts (8 Å, |Δi|>4): 188; chains: 1; bounding box: 41×43×38 Å

Foldseek 3Di:
DDDDPPPPPPQQPQDFDFDQAQQVDWFFWALDPAESHGPDTDHRGDGFRWWWDQADQHPVRQRIWIAGPVSNTIGGCVSRVWDDDSGDTGD

Nearest PDB structures (foldseek):
  8b2g-assembly2_B  TM=6.906E-01  e=4.499E-01  Penicillium virgatum
  8b2s-assembly2_B  TM=5.436E-01  e=4.233E-01  Trichophaea saccata

Organism: NCBI:txid1231657

Solvent-accessible surface area (backbone atoms only — not comparable to full-atom values): 5401 Å² total; per-residue (Å²): 138,85,82,78,79,78,78,76,77,72,70,76,71,60,40,69,40,80,36,86,44,81,34,94,55,77,32,70,24,10,61,40,72,44,80,62,48,72,67,50,72,46,53,42,85,44,75,41,50,33,25,34,43,78,79,62,63,18,85,87,66,53,36,47,31,30,38,29,70,90,76,62,25,24,28,55,34,74,73,69,77,43,49,66,59,93,33,34,60,49,123

Sequence (91 aa):
MRLFIALLSVPPLISAKLCSLDIPRPQPCDIDQWHQERRTTLGPDAALNIRCWDRGRSVTGETRWFYLGDRRCWIPLQALGMECDVGVPHC